Protein AF-A0A176YI34-F1 (afdb_monomer_lite)

Sequence (180 aa):
MVDHNSSFAATLLDTHRNSGVLIWTVSMTRLVWLHNYAYLPPFPEGMPRLQQTIAKANEYGLYALLLVQPITGLGRVLLRGAPFDLFIWEAPALFEPNDAIRHLLEKAHEFGANALFALIGLHAGAALFHRLILRDGVLQRMLPWNSQAVGVGEPIRGRLPVRRNKTNSRSVLAHGRRSF

Organism: NCBI:txid1505087

Radius of gyration: 31.93 Å; chains: 1; bounding box: 88×76×71 Å

pLDDT: mean 82.3, std 18.91, range [39.78, 98.31]

InterPro domains:
  IPR011577 Cytochrome b561, bacterial/Ni-hydrogenase [PF01292] (8-144)
  IPR016174 Di-haem cytochrome, transmembrane [SSF81342] (7-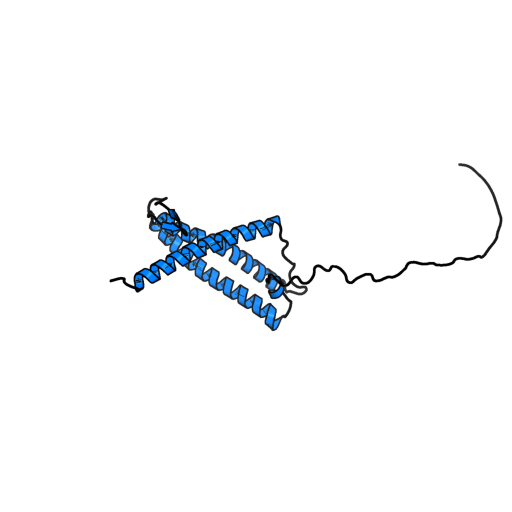146)
  IPR052168 Cytochrome b561 superoxide oxidase [PTHR30529] (4-145)

Foldseek 3Di:
DPPPVVVVVVVVVLVVLQVLVVLQVVLVVVVVCCVPPDDDDDDFPPDDPVNVVLLVVLVVLLSVLSNVLSVLVVVLVQLCQQWDDHPPDIDGNPDHHDVVSNVVSVVVNVVSVVVNVVSVCVVVVVLCCCVPPVVRCPVLVVDPPDPPDPCPDDDPPDPDDDDDDDDDDDDDDDDDDDDD

Structure (mmCIF, N/CA/C/O backbone):
data_AF-A0A176YI34-F1
#
_entry.id   AF-A0A176YI34-F1
#
loop_
_atom_site.group_PDB
_atom_site.id
_atom_site.type_symbol
_atom_site.label_atom_id
_atom_site.label_alt_id
_atom_site.label_comp_id
_atom_site.label_asym_id
_atom_site.label_entity_id
_atom_site.label_seq_id
_atom_site.pdbx_PDB_ins_code
_atom_site.Cartn_x
_atom_site.Cartn_y
_atom_site.Cartn_z
_atom_site.occupancy
_atom_site.B_iso_or_equiv
_atom_site.auth_seq_id
_atom_site.auth_comp_id
_atom_site.auth_asym_id
_atom_site.auth_atom_id
_atom_site.pdbx_PDB_model_num
ATOM 1 N N . MET A 1 1 ? 13.050 -27.078 -25.309 1.00 42.03 1 MET A N 1
ATOM 2 C CA . MET A 1 1 ? 13.234 -27.339 -23.867 1.00 42.03 1 MET A CA 1
ATOM 3 C C . MET A 1 1 ? 12.655 -26.131 -23.160 1.00 42.03 1 MET A C 1
ATOM 5 O O . MET A 1 1 ? 13.212 -25.064 -23.335 1.00 42.03 1 MET A O 1
ATOM 9 N N . VAL A 1 2 ? 11.485 -26.260 -22.529 1.00 54.31 2 VAL A N 1
ATOM 10 C CA . VAL A 1 2 ? 10.879 -25.171 -21.747 1.00 54.31 2 VAL A CA 1
ATOM 11 C C . VAL A 1 2 ? 11.526 -25.220 -20.370 1.00 54.31 2 VAL A C 1
ATOM 13 O O . VAL A 1 2 ? 11.326 -26.157 -19.604 1.00 54.31 2 VAL A O 1
ATOM 16 N N . ASP A 1 3 ? 12.383 -24.259 -20.096 1.00 55.38 3 ASP A N 1
ATOM 17 C CA . ASP A 1 3 ? 13.054 -24.040 -18.828 1.00 55.38 3 ASP A CA 1
ATOM 18 C C . ASP A 1 3 ? 12.019 -23.604 -17.779 1.00 55.38 3 ASP A C 1
ATOM 20 O O . ASP A 1 3 ? 11.648 -22.442 -17.669 1.00 55.38 3 ASP A O 1
ATOM 24 N N . HIS A 1 4 ? 11.533 -24.562 -16.984 1.00 55.78 4 HIS A N 1
ATOM 25 C CA . HIS A 1 4 ? 10.489 -24.350 -15.970 1.00 55.78 4 HIS A CA 1
ATOM 26 C C . HIS A 1 4 ? 10.801 -23.243 -14.939 1.00 55.78 4 HIS A C 1
ATOM 28 O O . HIS A 1 4 ? 9.882 -22.707 -14.319 1.00 55.78 4 HIS A O 1
ATOM 34 N N . ASN A 1 5 ? 12.071 -22.852 -14.787 1.00 63.03 5 ASN A N 1
ATOM 35 C CA . ASN A 1 5 ? 12.468 -21.747 -13.913 1.00 63.03 5 ASN A CA 1
ATOM 36 C C . ASN A 1 5 ? 12.139 -20.363 -14.502 1.00 63.03 5 ASN A C 1
ATOM 38 O O . ASN A 1 5 ? 11.810 -19.453 -13.740 1.00 63.03 5 ASN A O 1
ATOM 42 N N . SER A 1 6 ? 12.194 -20.182 -15.828 1.00 72.00 6 SER A N 1
ATOM 43 C CA . SER A 1 6 ? 11.932 -18.881 -16.462 1.00 72.00 6 SER A CA 1
ATOM 44 C C . SER A 1 6 ? 10.434 -18.611 -16.616 1.00 72.00 6 SER A C 1
ATOM 46 O O . SER A 1 6 ? 9.982 -17.498 -16.342 1.00 72.00 6 SER A O 1
ATOM 48 N N . SER A 1 7 ? 9.636 -19.637 -16.939 1.00 82.56 7 SER A N 1
ATOM 49 C CA . SER A 1 7 ? 8.178 -19.504 -17.065 1.00 82.56 7 SER A CA 1
ATOM 50 C C . SER A 1 7 ? 7.504 -19.188 -15.729 1.00 82.56 7 SER A C 1
ATOM 52 O O . SER A 1 7 ? 6.584 -18.371 -15.666 1.00 82.56 7 SER A O 1
ATOM 54 N N . PHE A 1 8 ? 7.973 -19.806 -14.641 1.00 88.25 8 PHE A N 1
ATOM 55 C CA . PHE A 1 8 ? 7.453 -19.535 -13.303 1.00 88.25 8 PHE A CA 1
ATOM 56 C C . PHE A 1 8 ? 7.799 -18.115 -12.842 1.00 88.25 8 PHE A C 1
ATOM 58 O O . PHE A 1 8 ? 6.916 -17.390 -12.389 1.00 88.25 8 PHE A O 1
ATOM 65 N N . ALA A 1 9 ? 9.051 -17.682 -13.028 1.00 87.12 9 ALA A N 1
ATOM 66 C CA . ALA A 1 9 ? 9.473 -16.322 -12.699 1.00 87.12 9 ALA A CA 1
ATOM 67 C C . ALA A 1 9 ? 8.685 -15.262 -13.489 1.00 87.12 9 ALA A C 1
ATOM 69 O O . ALA A 1 9 ? 8.247 -14.267 -12.909 1.00 87.12 9 ALA A O 1
ATOM 70 N N . ALA A 1 10 ? 8.445 -15.495 -14.783 1.00 86.25 10 ALA A N 1
ATOM 71 C CA . ALA A 1 10 ? 7.616 -14.622 -15.611 1.00 86.25 10 ALA A CA 1
ATOM 72 C C . ALA A 1 10 ? 6.170 -14.546 -15.094 1.00 86.25 10 ALA A C 1
ATOM 74 O O . ALA A 1 10 ? 5.632 -13.453 -14.938 1.00 86.25 10 ALA A O 1
ATOM 75 N N . THR A 1 11 ? 5.575 -15.691 -14.742 1.00 89.81 11 THR A N 1
ATOM 76 C CA . THR A 1 11 ? 4.208 -15.759 -14.196 1.00 89.81 11 THR A CA 1
ATOM 77 C C . THR A 1 11 ? 4.090 -15.030 -12.857 1.00 89.81 11 THR A C 1
ATOM 79 O O . THR A 1 11 ? 3.130 -14.294 -12.632 1.00 89.81 11 THR A O 1
ATOM 82 N N . LEU A 1 12 ? 5.069 -15.199 -11.961 1.00 91.69 12 LEU A N 1
ATOM 83 C CA . LEU A 1 12 ? 5.107 -14.489 -10.682 1.00 91.69 12 LEU A CA 1
ATOM 84 C C . LEU A 1 12 ? 5.223 -12.979 -10.877 1.00 91.69 12 LEU A C 1
ATOM 86 O O . LEU A 1 12 ? 4.539 -12.220 -10.194 1.00 91.69 12 LEU A O 1
ATOM 90 N N . LEU A 1 13 ? 6.077 -12.544 -11.804 1.00 90.00 13 LEU A N 1
ATOM 91 C CA . LEU A 1 13 ? 6.272 -11.131 -12.101 1.00 90.00 13 LEU A CA 1
ATOM 92 C C . LEU A 1 13 ? 5.015 -10.499 -12.703 1.00 90.00 13 LEU A C 1
ATOM 94 O O . LEU A 1 13 ? 4.635 -9.403 -12.295 1.00 90.00 13 LEU A O 1
ATOM 98 N N . ASP A 1 14 ? 4.356 -11.190 -13.630 1.00 89.75 14 ASP A N 1
ATOM 99 C CA . ASP A 1 14 ? 3.086 -10.745 -14.201 1.00 89.75 14 ASP A CA 1
ATOM 100 C C . ASP A 1 14 ? 1.986 -10.672 -13.129 1.00 89.75 14 ASP A C 1
ATOM 102 O O . ASP A 1 14 ? 1.363 -9.629 -12.928 1.00 89.75 14 ASP A O 1
ATOM 106 N N . THR A 1 15 ? 1.841 -11.728 -12.324 1.00 92.62 15 THR A N 1
ATOM 107 C CA . THR A 1 15 ? 0.887 -11.759 -11.204 1.00 92.62 15 THR A CA 1
ATOM 108 C C . THR A 1 15 ? 1.155 -10.634 -10.201 1.00 92.62 15 THR A C 1
ATOM 110 O O . THR A 1 15 ? 0.222 -9.991 -9.717 1.00 92.62 15 THR A O 1
ATOM 113 N N . HIS A 1 16 ? 2.419 -10.353 -9.886 1.00 93.81 16 HIS A N 1
ATOM 114 C CA . HIS A 1 16 ? 2.810 -9.259 -8.999 1.00 93.81 16 HIS A CA 1
ATOM 115 C C . HIS A 1 16 ? 2.424 -7.888 -9.576 1.00 93.81 16 HIS A C 1
ATOM 117 O O . HIS A 1 16 ? 1.853 -7.060 -8.866 1.00 93.81 16 HIS A O 1
ATOM 123 N N . ARG A 1 17 ? 2.669 -7.653 -10.870 1.00 91.69 17 ARG A N 1
ATOM 124 C CA . ARG A 1 17 ? 2.284 -6.401 -11.542 1.00 91.69 17 ARG A CA 1
ATOM 125 C C . ARG A 1 17 ? 0.769 -6.225 -11.556 1.00 91.69 17 ARG A C 1
ATOM 127 O O . ARG A 1 17 ? 0.271 -5.187 -11.121 1.00 91.69 17 ARG A O 1
ATOM 134 N N . ASN A 1 18 ? 0.043 -7.257 -11.979 1.00 92.69 18 ASN A N 1
ATOM 135 C CA . ASN A 1 18 ? -1.414 -7.232 -12.088 1.00 92.69 18 ASN A CA 1
ATOM 136 C C . ASN A 1 18 ? -2.085 -7.093 -10.713 1.00 92.69 18 ASN A C 1
ATOM 138 O O . ASN A 1 18 ? -3.009 -6.292 -10.553 1.00 92.69 18 ASN A O 1
ATOM 142 N N . SER A 1 19 ? -1.587 -7.791 -9.687 1.00 94.25 19 SER A N 1
ATOM 143 C CA . SER A 1 19 ? -2.068 -7.612 -8.310 1.00 94.25 19 SER A CA 1
ATOM 144 C C . SER A 1 19 ? -1.769 -6.213 -7.769 1.00 94.25 19 SER A C 1
ATOM 146 O O . SER A 1 19 ? -2.634 -5.629 -7.120 1.00 94.25 19 SER A O 1
ATOM 148 N N . GLY A 1 20 ? -0.610 -5.629 -8.089 1.00 94.31 20 GLY A N 1
ATOM 149 C CA . GLY A 1 20 ? -0.275 -4.250 -7.731 1.00 94.31 20 GLY A CA 1
ATOM 150 C C . GLY A 1 20 ? -1.262 -3.233 -8.307 1.00 94.31 20 GLY A C 1
ATOM 151 O O . GLY A 1 20 ? -1.764 -2.382 -7.572 1.00 94.31 20 GLY A O 1
ATOM 152 N N . VAL A 1 21 ? -1.604 -3.353 -9.594 1.00 93.44 21 VAL A N 1
ATOM 153 C CA . VAL A 1 21 ? -2.612 -2.490 -10.236 1.00 93.44 21 VAL A CA 1
ATOM 154 C C . VAL A 1 21 ? -3.992 -2.705 -9.615 1.00 93.44 21 VAL A C 1
ATOM 156 O O . VAL A 1 21 ? -4.669 -1.735 -9.287 1.00 93.44 21 VAL A O 1
ATOM 159 N N . LEU A 1 22 ? -4.395 -3.955 -9.373 1.00 95.25 22 LEU A N 1
ATOM 160 C CA . LEU A 1 22 ? -5.685 -4.260 -8.750 1.00 95.25 22 LEU A CA 1
ATOM 161 C C . LEU A 1 22 ? -5.804 -3.653 -7.344 1.00 95.25 22 LEU A C 1
ATOM 163 O O . LEU A 1 22 ? -6.806 -3.010 -7.026 1.00 95.25 22 LEU A O 1
ATOM 167 N N . ILE A 1 23 ? -4.776 -3.825 -6.510 1.00 95.25 23 ILE A N 1
ATOM 168 C CA . ILE A 1 23 ? -4.712 -3.253 -5.160 1.00 95.25 23 ILE A CA 1
ATOM 169 C C . ILE A 1 23 ? -4.768 -1.727 -5.221 1.00 95.25 23 ILE A C 1
ATOM 171 O O . ILE A 1 23 ? -5.461 -1.113 -4.406 1.00 95.25 23 ILE A O 1
ATOM 175 N N . TRP A 1 24 ? -4.090 -1.111 -6.191 1.00 96.06 24 TRP A N 1
ATOM 176 C CA . TRP A 1 24 ? -4.131 0.333 -6.397 1.00 96.06 24 TRP A CA 1
ATOM 177 C C . TRP A 1 24 ? -5.536 0.821 -6.759 1.00 96.06 24 TRP A C 1
ATOM 179 O O . TRP A 1 24 ? -6.046 1.756 -6.140 1.00 96.06 24 TRP A O 1
ATOM 189 N N . THR A 1 25 ? -6.197 0.157 -7.712 1.00 95.94 25 THR A N 1
ATOM 190 C CA . THR A 1 25 ? -7.555 0.495 -8.151 1.00 95.94 25 THR A CA 1
ATOM 191 C C . THR A 1 25 ? -8.556 0.345 -7.010 1.00 95.94 25 THR A C 1
ATOM 193 O O . THR A 1 25 ? -9.268 1.296 -6.701 1.00 95.94 25 THR A O 1
ATOM 196 N N . VAL A 1 26 ? -8.568 -0.799 -6.317 1.00 96.50 26 VAL A N 1
ATOM 197 C CA . VAL A 1 26 ? -9.418 -1.011 -5.129 1.00 96.50 26 VAL A CA 1
ATOM 198 C C . VAL A 1 26 ? -9.076 0.007 -4.037 1.00 96.50 26 VAL A C 1
ATOM 200 O O . VAL A 1 26 ? -9.973 0.567 -3.409 1.00 96.50 26 VAL A O 1
ATOM 203 N N . SER A 1 27 ? -7.782 0.294 -3.881 1.00 95.56 27 SER A N 1
ATOM 204 C CA . SER A 1 27 ? -7.167 1.394 -3.129 1.00 95.56 27 SER A CA 1
ATOM 205 C C . SER A 1 27 ? -7.942 2.705 -3.241 1.00 95.56 27 SER A C 1
ATOM 207 O O . SER A 1 27 ? -8.555 3.225 -2.304 1.00 95.56 27 SER A O 1
ATOM 209 N N . MET A 1 28 ? -7.897 3.210 -4.469 1.00 95.62 28 MET A N 1
ATOM 210 C CA . MET A 1 28 ? -8.501 4.451 -4.927 1.00 95.62 28 MET A CA 1
ATOM 211 C C . MET A 1 28 ? -10.018 4.427 -4.795 1.00 95.62 28 MET A C 1
ATOM 213 O O . MET A 1 28 ? -10.588 5.328 -4.182 1.00 95.62 28 MET A O 1
ATOM 217 N N . THR A 1 29 ? -10.680 3.380 -5.294 1.00 96.19 29 THR A N 1
ATOM 218 C CA . THR A 1 29 ? -12.137 3.238 -5.193 1.00 96.19 29 THR A CA 1
ATOM 219 C C . THR A 1 29 ? -12.591 3.284 -3.739 1.00 96.19 29 THR A C 1
ATOM 221 O O . THR A 1 29 ? -13.555 3.976 -3.420 1.00 96.19 29 THR A O 1
ATOM 224 N N . ARG A 1 30 ? -11.871 2.614 -2.832 1.00 93.62 30 ARG A N 1
ATOM 225 C CA . ARG A 1 30 ? -12.171 2.625 -1.400 1.00 93.62 30 ARG A CA 1
ATOM 226 C C . ARG A 1 30 ? -12.037 4.023 -0.798 1.00 93.62 30 ARG A C 1
ATOM 228 O O . ARG A 1 30 ? -12.874 4.397 0.017 1.00 93.62 30 ARG A O 1
ATOM 235 N N . LEU A 1 31 ? -11.014 4.792 -1.167 1.00 92.94 31 LEU A N 1
ATOM 236 C CA . LEU A 1 31 ? -10.832 6.161 -0.669 1.00 92.94 31 LEU A CA 1
ATOM 237 C C . LEU A 1 31 ? -11.902 7.115 -1.199 1.00 92.94 31 LEU A C 1
ATOM 239 O O . LEU A 1 31 ? -12.456 7.893 -0.427 1.00 92.94 31 LEU A O 1
ATOM 243 N N . VAL A 1 32 ? -12.242 7.012 -2.485 1.00 95.25 32 VAL A N 1
ATOM 244 C CA . VAL A 1 32 ? -13.345 7.774 -3.086 1.00 95.25 32 VAL A CA 1
ATOM 245 C C . VAL A 1 32 ? -14.664 7.410 -2.407 1.00 95.25 32 VAL A C 1
ATOM 247 O O . VAL A 1 32 ? -15.430 8.296 -2.038 1.00 95.25 32 VAL A O 1
ATOM 250 N N . TRP A 1 33 ? -14.921 6.123 -2.172 1.00 94.56 33 TRP A N 1
ATOM 251 C CA . TRP A 1 33 ? -16.105 5.676 -1.445 1.00 94.56 33 TRP A CA 1
ATOM 252 C C . TRP A 1 33 ? -16.142 6.227 -0.017 1.00 94.56 33 TRP A C 1
ATOM 254 O O . TRP A 1 33 ? -17.165 6.747 0.423 1.00 94.56 33 TRP A O 1
ATOM 264 N N . LEU A 1 34 ? -15.015 6.156 0.694 1.00 90.88 34 LEU A N 1
ATOM 265 C CA . LEU A 1 34 ? -14.896 6.655 2.059 1.00 90.88 34 LEU A CA 1
ATOM 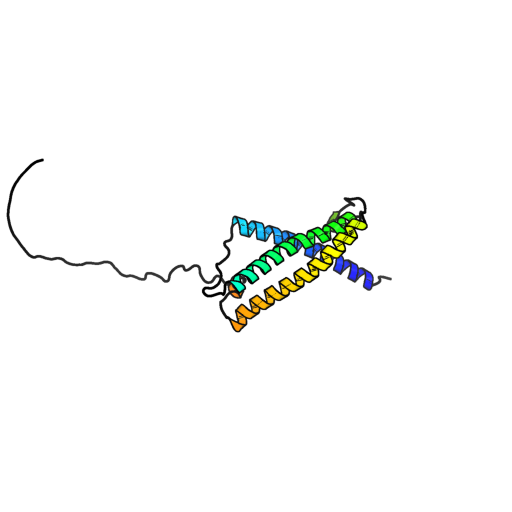266 C C . LEU A 1 34 ? -15.165 8.157 2.142 1.00 90.88 34 LEU A C 1
ATOM 268 O O . LEU A 1 34 ? -15.899 8.589 3.019 1.00 90.88 34 LEU A O 1
ATOM 272 N N . HIS A 1 35 ? -14.612 8.935 1.216 1.00 90.75 35 HIS A N 1
ATOM 273 C CA . HIS A 1 35 ? -14.806 10.380 1.179 1.00 90.75 35 HIS A CA 1
ATOM 274 C C . HIS A 1 35 ? -16.268 10.764 0.904 1.00 90.75 35 HIS A C 1
ATOM 276 O O . HIS A 1 35 ? -16.758 11.750 1.448 1.00 90.75 35 HIS A O 1
ATOM 282 N N . ASN A 1 36 ? -16.962 10.028 0.033 1.00 93.12 36 ASN A N 1
ATOM 283 C CA . ASN A 1 36 ? -18.280 10.438 -0.457 1.00 93.12 36 ASN A CA 1
ATOM 284 C C . ASN A 1 36 ? -19.455 9.817 0.307 1.00 93.12 36 ASN A C 1
ATOM 286 O O . ASN A 1 36 ? -20.516 10.434 0.379 1.00 93.12 36 ASN A O 1
ATOM 290 N N . TYR A 1 37 ? -19.295 8.609 0.853 1.00 90.00 37 TYR A N 1
ATOM 291 C CA . TYR A 1 37 ? -20.437 7.801 1.296 1.00 90.00 37 TYR A CA 1
ATOM 292 C C . TYR A 1 37 ? -20.283 7.162 2.673 1.00 90.00 37 TYR A C 1
ATOM 294 O O . TYR A 1 37 ? -21.293 6.783 3.265 1.00 90.00 37 TYR A O 1
ATOM 302 N N . ALA A 1 38 ? -19.063 7.002 3.195 1.00 82.75 38 ALA A N 1
ATOM 303 C CA . ALA A 1 38 ? -18.854 6.254 4.432 1.00 82.75 38 ALA A CA 1
ATOM 304 C C . ALA A 1 38 ? -18.382 7.132 5.593 1.00 82.75 38 ALA A C 1
ATOM 306 O O . ALA A 1 38 ? -17.574 8.043 5.446 1.00 82.75 38 ALA A O 1
ATOM 307 N N . TYR A 1 39 ? -18.863 6.797 6.788 1.00 78.38 39 TYR A N 1
ATOM 308 C CA . TYR A 1 39 ? -18.418 7.389 8.042 1.00 78.38 39 TYR A CA 1
ATOM 309 C C . TYR A 1 39 ? -17.519 6.399 8.786 1.00 78.38 39 TYR A C 1
ATOM 311 O O . TYR A 1 39 ? -17.874 5.229 8.940 1.00 78.38 39 TYR A O 1
ATOM 319 N N . LEU A 1 40 ? -16.356 6.863 9.251 1.00 78.69 40 LEU A N 1
ATOM 320 C CA . LEU A 1 40 ? -15.463 6.053 10.078 1.00 78.69 40 LEU A CA 1
ATOM 321 C C . LEU A 1 40 ? -16.029 5.962 11.502 1.00 78.69 40 LEU A C 1
ATOM 323 O O . LEU A 1 40 ? -16.203 7.003 12.139 1.00 78.69 40 LEU A O 1
ATOM 327 N N . PRO A 1 41 ? -16.291 4.752 12.033 1.00 79.75 41 PRO A N 1
ATOM 328 C CA . PRO A 1 41 ? -16.752 4.601 13.405 1.00 79.75 41 PRO A CA 1
ATOM 329 C C . PRO A 1 41 ? -15.755 5.225 14.393 1.00 79.75 41 PRO A C 1
ATOM 331 O O . PRO A 1 41 ? -14.543 5.077 14.207 1.00 79.75 41 PRO A O 1
ATOM 334 N N . PRO A 1 42 ? -16.227 5.871 15.472 1.00 84.88 42 PRO A N 1
ATOM 335 C CA . PRO A 1 42 ? -15.339 6.391 16.502 1.00 84.88 42 PRO A CA 1
ATOM 336 C C . PRO A 1 42 ? -14.585 5.251 17.197 1.00 84.88 42 PRO A C 1
ATOM 338 O O . PRO A 1 42 ? -15.075 4.118 17.280 1.00 84.88 42 PRO A O 1
ATOM 341 N N . PHE A 1 43 ? -13.399 5.551 17.732 1.00 86.94 43 PHE A N 1
ATOM 342 C CA . PHE A 1 43 ? -12.648 4.591 18.544 1.00 86.94 43 PHE A CA 1
ATOM 343 C C . PHE A 1 43 ? -13.468 4.107 19.754 1.00 86.94 43 PHE A C 1
ATOM 345 O O . PHE A 1 43 ? -14.328 4.852 20.231 1.00 86.94 43 PHE A O 1
ATOM 352 N N . PRO A 1 44 ? -13.224 2.880 20.257 1.00 85.19 44 PRO A N 1
ATOM 353 C CA . PRO A 1 44 ? -13.875 2.386 21.467 1.00 85.19 44 PRO A CA 1
ATOM 354 C C . PRO A 1 44 ? -13.726 3.353 22.646 1.00 85.19 44 PRO A C 1
ATOM 356 O O . PRO A 1 44 ? -12.668 3.964 22.841 1.00 85.19 44 PRO A O 1
ATOM 359 N N . GLU A 1 45 ? -14.784 3.470 23.447 1.00 81.44 45 GLU A N 1
ATOM 360 C CA . GLU A 1 45 ? -14.761 4.273 24.666 1.00 81.44 45 GLU A CA 1
ATOM 361 C C . GLU A 1 45 ? -13.672 3.747 25.614 1.00 81.44 45 GLU A C 1
ATOM 363 O O . GLU A 1 45 ? -13.561 2.547 25.854 1.00 81.44 45 GLU A O 1
ATOM 368 N N . GLY A 1 46 ? -12.820 4.645 26.115 1.00 84.38 46 GLY A N 1
ATOM 369 C CA . GLY A 1 46 ? -11.706 4.288 27.000 1.00 84.38 46 GLY A CA 1
ATOM 370 C C . GLY A 1 46 ? -10.397 3.898 26.301 1.00 84.38 46 GLY A C 1
ATOM 371 O O . GLY A 1 46 ? -9.405 3.672 26.992 1.00 84.38 46 GLY A O 1
ATOM 372 N N . MET A 1 47 ? -10.333 3.877 24.961 1.00 88.81 47 MET A N 1
ATOM 373 C CA . MET A 1 47 ? -9.070 3.628 24.255 1.00 88.81 47 MET A CA 1
ATOM 374 C C . MET A 1 47 ? -8.044 4.743 24.561 1.00 88.81 47 MET A C 1
ATOM 376 O O . MET A 1 47 ? -8.329 5.917 24.296 1.00 88.81 47 MET A O 1
ATOM 380 N N . PRO A 1 48 ? -6.834 4.424 25.064 1.00 92.50 48 PRO A N 1
ATOM 381 C CA . PRO A 1 48 ? -5.803 5.420 25.348 1.00 92.50 48 PRO A CA 1
ATOM 382 C C . PRO A 1 48 ? -5.442 6.260 24.120 1.00 92.50 48 PRO A C 1
ATOM 384 O O . PRO A 1 48 ? -5.302 5.735 23.015 1.00 92.50 48 PRO A O 1
ATOM 387 N N . ARG A 1 49 ? -5.193 7.564 24.315 1.00 92.88 49 ARG A N 1
ATOM 388 C CA . ARG A 1 49 ? -4.835 8.488 23.218 1.00 92.88 49 ARG A CA 1
ATOM 389 C C . ARG A 1 49 ? -3.636 8.006 22.398 1.00 92.88 49 ARG A C 1
ATOM 391 O O . ARG A 1 49 ? -3.640 8.153 21.184 1.00 92.88 49 ARG A O 1
ATOM 398 N N . LEU A 1 50 ? -2.643 7.393 23.046 1.00 93.38 50 LEU A N 1
ATOM 399 C CA . LEU A 1 50 ? -1.478 6.837 22.357 1.00 93.38 50 LEU A CA 1
ATOM 400 C C . LEU A 1 50 ? -1.865 5.715 21.381 1.00 93.38 50 LEU A C 1
ATOM 402 O O . LEU A 1 50 ? -1.401 5.720 20.245 1.00 93.38 50 LEU A O 1
ATOM 406 N N . GLN A 1 51 ? -2.754 4.799 21.785 1.00 92.75 51 GLN A N 1
ATOM 407 C CA . GLN A 1 51 ? -3.237 3.730 20.905 1.00 92.75 51 GLN A CA 1
ATOM 408 C C . GLN A 1 51 ? -4.018 4.299 19.717 1.00 92.75 51 GLN A C 1
ATOM 410 O O . GLN A 1 51 ? -3.804 3.868 18.588 1.00 92.75 51 GLN A O 1
ATOM 415 N N . GLN A 1 52 ? -4.849 5.321 19.946 1.00 92.94 52 GLN A N 1
ATOM 416 C CA . GLN A 1 52 ? -5.576 6.003 18.871 1.00 92.94 52 GLN A CA 1
ATOM 417 C C . GLN A 1 52 ? -4.627 6.663 17.860 1.00 92.94 52 GLN A C 1
ATOM 419 O O . GLN A 1 52 ? -4.845 6.570 16.652 1.00 92.94 52 GLN A O 1
ATOM 424 N N . THR A 1 53 ? -3.570 7.329 18.336 1.00 94.56 53 THR A N 1
ATOM 425 C CA . THR A 1 53 ? -2.574 7.967 17.464 1.00 94.56 53 THR A CA 1
ATOM 426 C C . THR A 1 53 ? -1.802 6.932 16.652 1.00 94.56 53 THR A C 1
ATOM 428 O O . THR A 1 53 ? -1.645 7.118 15.448 1.00 94.56 53 THR A O 1
ATOM 431 N N . ILE A 1 54 ? -1.367 5.831 17.273 1.00 94.88 54 ILE A N 1
ATOM 432 C CA . ILE A 1 54 ? -0.664 4.743 16.576 1.00 94.88 54 ILE A CA 1
ATOM 433 C C . ILE A 1 54 ? -1.578 4.096 15.531 1.00 94.88 54 ILE A C 1
ATOM 435 O O . ILE A 1 54 ? -1.148 3.898 14.399 1.00 94.88 54 ILE A O 1
ATOM 439 N N . ALA A 1 55 ? -2.843 3.827 15.873 1.00 93.94 55 ALA A N 1
ATOM 440 C CA . ALA A 1 55 ? -3.818 3.268 14.940 1.00 93.94 55 ALA A CA 1
ATOM 441 C C . ALA A 1 55 ? -4.003 4.175 13.713 1.00 93.94 55 ALA A C 1
ATOM 443 O O . ALA A 1 55 ? -3.847 3.714 12.584 1.00 93.94 55 ALA A O 1
ATOM 444 N N . LYS A 1 56 ? -4.221 5.481 13.928 1.00 94.00 56 LYS A N 1
ATOM 445 C CA . LYS A 1 56 ? -4.320 6.473 12.844 1.00 94.00 56 LYS A CA 1
ATOM 446 C C . LYS A 1 56 ? -3.056 6.527 11.995 1.00 94.00 56 LYS A C 1
ATOM 448 O O . LYS A 1 56 ? -3.143 6.501 10.773 1.00 94.00 56 LYS A O 1
ATOM 453 N N . ALA A 1 57 ? -1.888 6.618 12.628 1.00 96.75 57 ALA A N 1
ATOM 454 C CA . ALA A 1 57 ? -0.614 6.695 11.920 1.00 96.75 57 ALA A CA 1
ATOM 455 C C . ALA A 1 57 ? -0.381 5.451 11.053 1.00 96.75 57 ALA A C 1
ATOM 457 O O . ALA A 1 57 ? 0.017 5.576 9.897 1.00 96.75 57 ALA A O 1
ATOM 458 N N . ASN A 1 58 ? -0.691 4.266 11.581 1.00 97.44 58 ASN A N 1
ATOM 459 C CA . ASN A 1 58 ? -0.585 3.015 10.846 1.00 97.44 58 ASN A CA 1
ATOM 460 C C . ASN A 1 58 ? -1.566 2.959 9.665 1.00 97.44 58 ASN A C 1
ATOM 462 O O . ASN A 1 58 ? -1.166 2.601 8.564 1.00 97.44 58 ASN A O 1
ATOM 466 N N . GLU A 1 59 ? -2.829 3.347 9.859 1.00 94.44 59 GLU A N 1
ATOM 467 C CA . GLU A 1 59 ? -3.823 3.398 8.778 1.00 94.44 59 GLU A CA 1
ATOM 468 C C . GLU A 1 59 ? -3.419 4.370 7.664 1.00 94.44 59 GLU A C 1
ATOM 470 O O . GLU A 1 59 ? -3.432 3.995 6.491 1.00 94.44 59 GLU A O 1
ATOM 475 N N . TYR A 1 60 ? -2.999 5.593 8.004 1.00 96.06 60 TYR A N 1
ATOM 476 C CA . TYR A 1 60 ? -2.520 6.556 7.009 1.00 96.06 60 TYR A CA 1
ATOM 477 C C . TYR A 1 60 ? -1.255 6.073 6.300 1.00 96.06 60 TYR A C 1
ATOM 479 O O . TYR A 1 60 ? -1.148 6.227 5.085 1.00 96.06 60 TYR A O 1
ATOM 487 N N . GLY A 1 61 ? -0.322 5.458 7.032 1.00 97.75 61 GLY A N 1
ATOM 488 C CA . GLY A 1 61 ? 0.882 4.862 6.457 1.00 97.75 61 GLY A CA 1
ATOM 489 C C . GLY A 1 61 ? 0.556 3.742 5.469 1.00 97.75 61 GLY A C 1
ATOM 490 O O . GLY A 1 61 ? 1.111 3.715 4.371 1.00 97.75 61 GLY A O 1
ATOM 491 N N . LEU A 1 62 ? -0.394 2.866 5.815 1.00 97.44 62 LEU A N 1
ATOM 492 C CA . LEU A 1 62 ? -0.883 1.820 4.920 1.00 97.44 62 LEU A CA 1
ATOM 493 C C . LEU A 1 62 ? -1.501 2.412 3.654 1.00 97.44 62 LEU A C 1
ATOM 495 O O . LEU A 1 62 ? -1.120 1.992 2.568 1.00 97.44 62 LEU A O 1
ATOM 499 N N . TYR A 1 63 ? -2.388 3.408 3.754 1.00 96.31 63 TYR A N 1
ATOM 500 C CA . TYR A 1 63 ? -2.942 4.053 2.557 1.00 96.31 63 TYR A CA 1
ATOM 501 C C . TYR A 1 63 ? -1.865 4.707 1.705 1.00 96.31 63 TYR A C 1
ATOM 503 O O . TYR A 1 63 ? -1.844 4.502 0.496 1.00 96.31 63 TYR A O 1
ATOM 511 N N . ALA A 1 64 ? -0.955 5.465 2.316 1.00 97.38 64 ALA A N 1
ATOM 512 C CA . ALA A 1 64 ? 0.121 6.117 1.586 1.00 97.38 64 ALA A CA 1
ATOM 513 C C . ALA A 1 64 ? 0.952 5.089 0.804 1.00 97.38 64 ALA A C 1
ATOM 515 O O . ALA A 1 64 ? 1.166 5.254 -0.396 1.00 97.38 64 ALA A O 1
ATOM 516 N N . LEU A 1 65 ? 1.358 3.990 1.444 1.00 97.81 65 LEU A N 1
ATOM 517 C CA . LEU A 1 65 ? 2.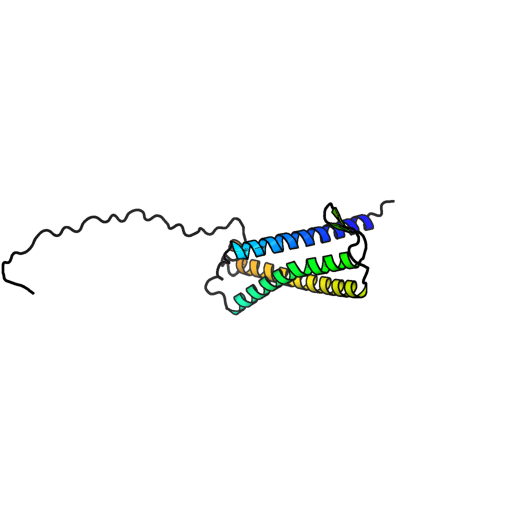161 2.959 0.791 1.00 97.81 65 LEU A CA 1
ATOM 518 C C . LEU A 1 65 ? 1.370 2.136 -0.230 1.00 97.81 65 LEU A C 1
ATOM 520 O O . LEU A 1 65 ? 1.910 1.863 -1.297 1.00 97.81 65 LEU A O 1
ATOM 524 N N . LEU A 1 66 ? 0.101 1.803 0.023 1.00 97.00 66 LEU A N 1
ATOM 525 C CA . LEU A 1 66 ? -0.757 1.107 -0.949 1.00 97.00 66 LEU A CA 1
ATOM 526 C C . LEU A 1 66 ? -0.947 1.907 -2.244 1.00 97.00 66 LEU A C 1
ATOM 528 O O . LEU A 1 66 ? -1.179 1.318 -3.296 1.00 97.00 66 LEU A O 1
ATOM 532 N N . LEU A 1 67 ? -0.827 3.236 -2.186 1.00 96.81 67 LEU A N 1
ATOM 533 C CA . LEU A 1 67 ? -0.918 4.098 -3.362 1.00 96.81 67 LEU A CA 1
ATOM 534 C C . LEU A 1 67 ? 0.435 4.375 -4.009 1.00 96.81 67 LEU A C 1
ATOM 536 O O . LEU A 1 67 ? 0.541 4.353 -5.233 1.00 96.81 67 LEU A O 1
ATOM 540 N N . VAL A 1 68 ? 1.470 4.625 -3.208 1.00 97.06 68 VAL A N 1
ATOM 541 C CA . VAL A 1 68 ? 2.810 4.956 -3.710 1.00 97.06 68 VAL A CA 1
ATOM 542 C C . VAL A 1 68 ? 3.513 3.730 -4.293 1.00 97.06 68 VAL A C 1
ATOM 544 O O . VAL A 1 68 ? 4.185 3.855 -5.313 1.00 97.06 68 VAL A O 1
ATOM 547 N N . GLN A 1 69 ? 3.357 2.543 -3.699 1.00 97.50 69 GLN A N 1
ATOM 548 C CA . GLN A 1 69 ? 4.052 1.330 -4.150 1.00 97.50 69 GLN A CA 1
ATOM 549 C C . GLN A 1 69 ? 3.709 0.929 -5.595 1.00 97.50 69 GLN A C 1
ATOM 551 O O . GLN A 1 69 ? 4.633 0.719 -6.384 1.00 97.50 69 GLN A O 1
ATOM 556 N N . PRO A 1 70 ? 2.433 0.882 -6.015 1.00 96.06 70 PRO A N 1
ATOM 557 C CA . PRO A 1 70 ? 2.101 0.586 -7.407 1.00 96.06 70 PRO A CA 1
ATOM 558 C C . PRO A 1 70 ? 2.630 1.645 -8.381 1.00 96.06 70 PRO A C 1
ATOM 560 O O . PRO A 1 70 ? 3.055 1.299 -9.479 1.00 96.06 70 PRO A O 1
ATOM 563 N N . ILE A 1 71 ? 2.684 2.918 -7.970 1.00 96.06 71 ILE A N 1
ATOM 564 C CA . ILE A 1 71 ? 3.232 4.009 -8.791 1.00 96.06 71 ILE A CA 1
ATOM 565 C C . ILE A 1 71 ? 4.741 3.837 -8.995 1.00 96.06 71 ILE A C 1
ATOM 567 O O . ILE A 1 71 ? 5.224 3.967 -10.119 1.00 96.06 71 ILE A O 1
ATOM 571 N N . THR A 1 72 ? 5.500 3.508 -7.943 1.00 97.19 72 THR A N 1
ATOM 572 C CA . THR A 1 72 ? 6.945 3.261 -8.082 1.00 97.19 72 THR A CA 1
ATOM 573 C C . THR A 1 72 ? 7.221 2.021 -8.932 1.00 97.19 72 THR A C 1
ATOM 575 O O . THR A 1 72 ? 8.117 2.052 -9.775 1.00 97.19 72 THR A O 1
ATOM 578 N N . GLY A 1 73 ? 6.419 0.961 -8.781 1.00 95.25 73 GLY A N 1
ATOM 579 C CA . GLY A 1 73 ? 6.500 -0.248 -9.604 1.00 95.25 73 GLY A CA 1
ATOM 580 C C . GLY A 1 73 ? 6.204 0.030 -11.080 1.00 95.25 73 GLY A C 1
ATOM 581 O O . GLY A 1 73 ? 6.997 -0.336 -11.948 1.00 95.25 73 GLY A O 1
ATOM 582 N N . LEU A 1 74 ? 5.116 0.751 -11.368 1.00 94.25 74 LEU A N 1
ATOM 583 C CA . LEU A 1 74 ? 4.756 1.168 -12.723 1.00 94.25 74 LEU A CA 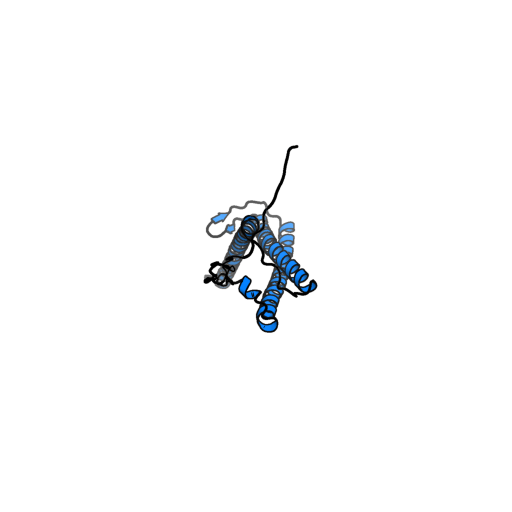1
ATOM 584 C C . LEU A 1 74 ? 5.844 2.054 -13.339 1.00 94.25 74 LEU A C 1
ATOM 586 O O . LEU A 1 74 ? 6.244 1.826 -14.477 1.00 94.25 74 LEU A O 1
ATOM 590 N N . GLY A 1 75 ? 6.397 3.004 -12.581 1.00 95.00 75 GLY A N 1
ATOM 591 C CA . GLY A 1 75 ? 7.492 3.856 -13.046 1.00 95.00 75 GLY A CA 1
ATOM 592 C C . GLY A 1 75 ? 8.733 3.065 -13.481 1.00 95.00 75 GLY A C 1
ATOM 593 O O . GLY A 1 75 ? 9.348 3.405 -14.491 1.00 95.00 75 GLY A O 1
ATOM 594 N N . ARG A 1 76 ? 9.073 1.962 -12.794 1.00 94.81 76 ARG A N 1
ATOM 595 C CA . ARG A 1 76 ? 10.168 1.066 -13.221 1.00 94.81 76 ARG A CA 1
ATOM 596 C C . ARG A 1 76 ? 9.884 0.393 -14.560 1.00 94.81 76 ARG A C 1
ATOM 598 O O . ARG A 1 76 ? 10.807 0.222 -15.353 1.00 94.81 76 ARG A O 1
ATOM 605 N N . VAL A 1 77 ? 8.637 -0.026 -14.775 1.00 92.62 77 VAL A N 1
ATOM 606 C CA . VAL A 1 77 ? 8.201 -0.681 -16.015 1.00 92.62 77 VAL A CA 1
ATOM 607 C C . VAL A 1 77 ? 8.227 0.315 -17.171 1.00 92.62 77 VAL A C 1
ATOM 609 O O . VAL A 1 77 ? 8.800 0.015 -18.213 1.00 92.62 77 VAL A O 1
ATOM 612 N N . LEU A 1 78 ? 7.709 1.525 -16.957 1.00 93.38 78 LEU A N 1
ATOM 613 C CA . LEU A 1 78 ? 7.693 2.594 -17.955 1.00 93.38 78 LEU A CA 1
ATOM 614 C C . LEU A 1 78 ? 9.109 2.996 -18.396 1.00 93.38 78 LEU A C 1
ATOM 616 O O . LEU A 1 78 ? 9.397 3.037 -19.588 1.00 93.38 78 LEU A O 1
ATOM 620 N N . LEU A 1 79 ? 10.023 3.209 -17.444 1.00 94.75 79 LEU A N 1
ATOM 621 C CA . LEU A 1 79 ? 11.410 3.632 -17.705 1.00 94.75 79 LEU A CA 1
ATOM 622 C C . LEU A 1 79 ? 12.350 2.484 -18.104 1.00 94.75 79 LEU A C 1
ATOM 624 O O . LEU A 1 79 ? 13.566 2.668 -18.210 1.00 94.75 79 LEU A O 1
ATOM 628 N N . ARG A 1 80 ? 11.807 1.282 -18.323 1.00 91.81 80 ARG A N 1
ATOM 629 C CA . ARG A 1 80 ? 12.499 0.219 -19.061 1.00 91.81 80 ARG A CA 1
ATOM 630 C C . ARG A 1 80 ? 12.536 0.520 -20.563 1.00 91.81 80 ARG A C 1
ATOM 632 O O . ARG A 1 80 ? 13.421 0.005 -21.234 1.00 91.81 80 ARG A O 1
ATOM 639 N N . GLY A 1 81 ? 11.595 1.323 -21.070 1.00 90.31 81 GLY A N 1
ATOM 640 C CA . GLY A 1 81 ? 11.489 1.683 -22.487 1.00 90.31 81 GLY A CA 1
ATOM 641 C C . GLY A 1 81 ? 11.259 0.491 -23.413 1.00 90.31 81 GLY A C 1
ATOM 642 O O . GLY A 1 81 ? 11.780 0.440 -24.520 1.00 90.31 81 GLY 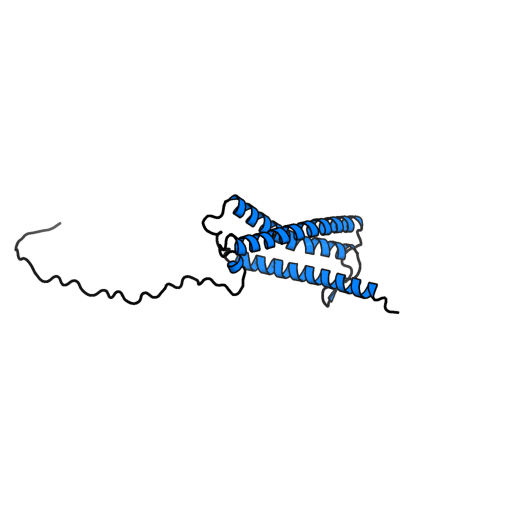A O 1
ATOM 643 N N . ALA A 1 82 ? 10.490 -0.491 -22.948 1.00 89.50 82 ALA A N 1
ATOM 644 C CA . ALA A 1 82 ? 10.131 -1.677 -23.713 1.00 89.50 82 ALA A CA 1
ATOM 645 C C . ALA A 1 82 ? 8.631 -1.965 -23.555 1.00 89.50 82 ALA A C 1
ATOM 647 O O . ALA A 1 82 ? 8.065 -1.576 -22.528 1.00 89.50 82 ALA A O 1
ATOM 648 N N . PRO A 1 83 ? 8.006 -2.669 -24.518 1.00 90.00 83 PRO A N 1
ATOM 649 C CA . PRO A 1 83 ? 6.640 -3.147 -24.365 1.00 90.00 83 PRO A CA 1
ATOM 650 C C . PRO A 1 83 ? 6.465 -3.973 -23.088 1.00 90.00 83 PRO A C 1
ATOM 652 O O . PRO A 1 83 ? 7.404 -4.633 -22.611 1.00 90.00 83 PRO A O 1
ATOM 655 N N . PHE A 1 84 ? 5.273 -3.890 -22.509 1.00 87.75 84 PHE A N 1
ATOM 656 C CA . PHE A 1 84 ? 4.932 -4.580 -21.274 1.00 87.75 84 PHE A CA 1
ATOM 657 C C . PHE A 1 84 ? 3.451 -4.927 -21.216 1.00 87.75 84 PHE A C 1
ATOM 659 O O . PHE A 1 84 ? 2.602 -4.165 -21.673 1.00 87.75 84 PHE A O 1
ATOM 666 N N . ASP A 1 85 ? 3.153 -6.047 -20.569 1.00 88.31 85 ASP A N 1
ATOM 667 C CA . ASP A 1 85 ? 1.782 -6.500 -20.384 1.00 88.31 85 ASP A CA 1
ATOM 668 C C . ASP A 1 85 ? 1.157 -5.881 -19.129 1.00 88.31 85 ASP A C 1
ATOM 670 O O . ASP A 1 85 ? 1.791 -5.760 -18.072 1.00 88.31 85 ASP A O 1
ATOM 674 N N . LEU A 1 86 ? -0.106 -5.484 -19.262 1.00 85.06 86 LEU A N 1
ATOM 675 C CA . LEU A 1 86 ? -1.013 -5.109 -18.186 1.00 85.06 86 LEU A CA 1
ATOM 676 C C . LEU A 1 86 ? -2.299 -5.915 -18.345 1.00 85.06 86 LEU A C 1
ATOM 678 O O . LEU A 1 86 ? -3.109 -5.651 -19.236 1.00 85.06 86 LEU A O 1
ATOM 682 N N . PHE A 1 87 ? -2.521 -6.873 -17.450 1.00 86.62 87 PHE A N 1
ATOM 683 C CA . PHE A 1 87 ? -3.603 -7.848 -17.551 1.00 86.62 87 PHE A CA 1
ATOM 684 C C . PHE A 1 87 ? -3.610 -8.564 -18.913 1.00 86.62 87 PHE A C 1
ATOM 686 O O . PHE A 1 87 ? -2.793 -9.442 -19.149 1.00 86.62 87 PHE A O 1
ATOM 693 N N . ILE A 1 88 ? -4.544 -8.202 -19.798 1.00 85.44 88 ILE A N 1
ATOM 694 C CA . ILE A 1 88 ? -4.705 -8.775 -21.145 1.00 85.44 88 ILE A CA 1
ATOM 695 C C . ILE A 1 88 ? -4.233 -7.827 -22.256 1.00 85.44 88 ILE A C 1
ATOM 697 O O . ILE A 1 88 ? -4.359 -8.152 -23.433 1.00 85.44 88 ILE A O 1
ATOM 701 N N . TRP A 1 89 ? -3.768 -6.630 -21.896 1.00 86.69 89 TRP A N 1
ATOM 702 C CA . TRP A 1 89 ? -3.373 -5.581 -22.826 1.00 86.69 89 TRP A CA 1
ATOM 703 C C . TRP A 1 89 ? -1.845 -5.480 -22.885 1.00 86.69 89 TRP A C 1
ATOM 705 O O . TRP A 1 89 ? -1.207 -5.279 -21.853 1.00 86.69 89 TRP A O 1
ATOM 715 N N . GLU A 1 90 ? -1.267 -5.502 -24.088 1.00 90.38 90 GLU A N 1
ATOM 716 C CA . GLU A 1 90 ? 0.148 -5.177 -24.313 1.00 90.38 90 GLU A CA 1
ATOM 717 C C . GLU A 1 90 ? 0.315 -3.670 -24.567 1.00 90.38 90 GLU A C 1
ATOM 719 O O . GLU A 1 90 ? -0.207 -3.103 -25.533 1.00 90.38 90 GLU A O 1
ATOM 724 N N . ALA A 1 91 ? 0.996 -2.981 -23.656 1.00 88.62 91 ALA A N 1
ATOM 725 C CA . ALA A 1 91 ? 1.283 -1.562 -23.781 1.00 88.62 91 ALA A CA 1
ATOM 726 C C . ALA A 1 91 ? 2.594 -1.359 -24.562 1.00 88.62 91 ALA A C 1
ATOM 728 O O . ALA A 1 91 ? 3.590 -2.027 -24.266 1.00 88.62 91 ALA A O 1
ATOM 729 N N . PRO A 1 92 ? 2.639 -0.422 -25.530 1.00 91.75 92 PRO A N 1
ATOM 730 C CA . PRO A 1 92 ? 3.878 -0.095 -26.227 1.00 91.75 92 PRO A CA 1
ATOM 731 C C . PRO A 1 92 ? 4.873 0.591 -25.280 1.00 91.75 92 PRO A C 1
ATOM 733 O O . PRO A 1 92 ? 4.521 1.036 -24.187 1.00 91.75 92 PRO A O 1
ATOM 736 N N . ALA A 1 93 ? 6.126 0.731 -25.715 1.00 92.19 93 ALA A N 1
ATOM 737 C CA . ALA A 1 93 ? 7.087 1.570 -25.006 1.00 92.19 93 ALA A CA 1
ATOM 738 C C . ALA A 1 93 ? 6.588 3.029 -24.988 1.00 92.19 93 ALA A C 1
ATOM 740 O O . ALA A 1 93 ? 6.426 3.648 -26.037 1.00 92.19 93 ALA A O 1
ATOM 741 N N . LEU A 1 94 ? 6.313 3.559 -23.792 1.00 89.94 94 LEU A N 1
ATOM 742 C CA . LEU A 1 94 ? 5.761 4.910 -23.610 1.00 89.94 94 LEU A CA 1
ATOM 743 C C . LEU A 1 94 ? 6.831 5.971 -23.323 1.00 89.94 94 LEU A C 1
ATOM 745 O O . LEU A 1 94 ? 6.582 7.159 -23.510 1.00 89.94 94 LEU A O 1
ATOM 749 N N . PHE A 1 95 ? 8.002 5.553 -22.841 1.00 92.62 95 PHE A N 1
ATOM 750 C CA . PHE A 1 95 ? 9.094 6.432 -22.435 1.00 92.62 95 PHE A CA 1
ATOM 751 C C . PHE A 1 95 ? 10.434 5.866 -22.890 1.00 92.62 95 PHE A C 1
ATOM 753 O O . PHE A 1 95 ? 10.588 4.652 -23.014 1.00 92.62 95 PHE A O 1
ATOM 760 N N . GLU A 1 96 ? 11.413 6.748 -23.073 1.00 92.69 96 GLU A N 1
ATOM 761 C CA . GLU A 1 96 ? 12.799 6.341 -23.287 1.00 92.69 96 GLU A CA 1
ATOM 762 C C . GLU A 1 96 ? 13.386 5.688 -22.021 1.00 92.69 96 GLU A C 1
ATOM 764 O O . GLU A 1 96 ? 13.045 6.093 -20.898 1.00 92.69 96 GLU A O 1
ATOM 769 N N . PRO A 1 97 ? 14.282 4.694 -22.163 1.00 95.00 97 PRO A N 1
ATOM 770 C CA . PRO A 1 97 ? 14.946 4.076 -21.026 1.00 95.00 97 PRO A CA 1
ATOM 771 C C . PRO A 1 97 ? 15.730 5.094 -20.187 1.00 95.00 97 PRO A C 1
ATOM 773 O O . PRO A 1 97 ? 16.504 5.897 -20.708 1.00 95.00 97 PRO A O 1
ATOM 776 N N . ASN A 1 98 ? 15.584 5.024 -18.862 1.00 96.00 98 ASN A N 1
ATOM 777 C CA . ASN A 1 98 ? 16.406 5.797 -17.929 1.00 96.00 98 ASN A CA 1
ATOM 778 C C . ASN A 1 98 ? 16.802 4.937 -16.727 1.00 96.00 98 ASN A C 1
ATOM 780 O O . ASN A 1 98 ? 16.067 4.823 -15.741 1.00 96.00 98 ASN A O 1
ATOM 784 N N . ASP A 1 99 ? 17.988 4.339 -16.808 1.00 94.06 99 ASP A N 1
ATOM 785 C CA . ASP A 1 99 ? 18.480 3.397 -15.803 1.00 94.06 99 ASP A CA 1
ATOM 786 C C . ASP A 1 99 ? 18.694 4.054 -14.432 1.00 94.06 99 ASP A C 1
ATOM 788 O O . ASP A 1 99 ? 18.398 3.444 -13.404 1.00 94.06 99 ASP A O 1
ATOM 792 N N . ALA A 1 100 ? 19.141 5.314 -14.399 1.00 95.88 100 ALA A N 1
ATOM 793 C CA . ALA A 1 100 ? 19.394 6.033 -13.153 1.00 95.88 100 ALA A CA 1
ATOM 794 C C . ALA A 1 100 ? 18.108 6.206 -12.328 1.00 95.88 100 ALA A C 1
ATOM 796 O O . ALA A 1 100 ? 18.071 5.868 -11.142 1.00 95.88 100 ALA A O 1
ATOM 797 N N . ILE A 1 101 ? 17.029 6.674 -12.963 1.00 96.50 101 ILE A N 1
ATOM 798 C CA . ILE A 1 101 ? 15.728 6.822 -12.297 1.00 96.50 101 ILE A CA 1
ATOM 799 C C . ILE A 1 101 ? 15.126 5.446 -11.997 1.00 96.50 101 ILE A C 1
ATOM 801 O O . ILE A 1 101 ? 14.567 5.246 -10.918 1.00 96.50 101 ILE A O 1
ATOM 805 N N . ARG A 1 102 ? 15.279 4.466 -12.897 1.00 95.81 102 ARG A N 1
ATOM 806 C CA . ARG A 1 102 ? 14.771 3.105 -12.675 1.00 95.81 102 ARG A CA 1
ATOM 807 C C . ARG A 1 102 ? 15.372 2.466 -11.421 1.00 95.81 102 ARG A C 1
ATOM 809 O O . ARG A 1 102 ? 14.622 1.893 -10.634 1.00 95.81 102 ARG A O 1
ATOM 816 N N . HIS A 1 103 ? 16.678 2.610 -11.194 1.00 96.38 103 HIS A N 1
ATOM 817 C CA . HIS A 1 103 ? 17.337 2.114 -9.982 1.00 96.38 103 HIS A CA 1
ATOM 818 C C . HIS A 1 103 ? 16.900 2.852 -8.713 1.00 96.38 103 HIS A C 1
ATOM 820 O O . HIS A 1 103 ? 16.787 2.242 -7.649 1.00 96.38 103 HIS A O 1
ATOM 826 N N . LEU A 1 104 ? 16.625 4.156 -8.799 1.00 97.62 104 LEU A N 1
ATOM 827 C CA . LEU A 1 104 ? 16.057 4.897 -7.674 1.00 97.62 104 LEU A CA 1
ATOM 828 C C . LEU A 1 104 ? 14.658 4.372 -7.317 1.00 97.62 104 LEU A C 1
ATOM 830 O O . LEU A 1 104 ? 14.376 4.120 -6.146 1.00 97.62 104 LEU A O 1
ATOM 834 N N . LEU A 1 105 ? 13.800 4.172 -8.322 1.00 97.75 105 LEU A N 1
ATOM 835 C CA . LEU A 1 105 ? 12.453 3.632 -8.134 1.00 97.75 105 LEU A CA 1
ATOM 836 C C . LEU A 1 105 ? 12.473 2.192 -7.620 1.00 97.75 105 LEU A C 1
ATOM 838 O O . LEU A 1 105 ? 11.635 1.840 -6.801 1.00 97.75 105 LEU A O 1
ATOM 842 N N . GLU A 1 106 ? 13.431 1.376 -8.056 1.00 96.56 106 GLU A N 1
ATOM 843 C CA . GLU A 1 106 ? 13.682 0.037 -7.516 1.00 96.56 106 GLU A CA 1
ATOM 844 C C . GLU A 1 106 ? 13.960 0.072 -6.018 1.00 96.56 106 GLU A C 1
ATOM 846 O O . GLU A 1 106 ? 13.214 -0.538 -5.255 1.00 96.56 106 GLU A O 1
ATOM 851 N N . LYS A 1 107 ? 14.939 0.870 -5.582 1.00 97.75 107 LYS A N 1
ATOM 852 C CA . LYS A 1 107 ? 15.259 1.017 -4.156 1.00 97.75 107 LYS A CA 1
ATOM 853 C C . LYS A 1 107 ? 14.080 1.559 -3.350 1.00 97.75 107 LYS A C 1
ATOM 855 O O . LYS A 1 107 ? 13.815 1.084 -2.248 1.00 97.75 107 LYS A O 1
ATOM 860 N N . ALA A 1 108 ? 13.360 2.544 -3.887 1.00 98.06 108 ALA A N 1
ATOM 861 C CA . ALA A 1 108 ? 12.183 3.111 -3.232 1.00 98.06 108 ALA A CA 1
ATOM 862 C C . ALA A 1 108 ? 11.034 2.093 -3.118 1.00 98.06 108 ALA A C 1
ATOM 864 O O . ALA A 1 108 ? 10.343 2.047 -2.098 1.00 98.06 108 ALA A O 1
ATOM 865 N N . HIS A 1 109 ? 10.834 1.269 -4.147 1.00 98.06 109 HIS A N 1
ATOM 866 C CA . HIS A 1 109 ? 9.849 0.194 -4.142 1.00 98.06 109 HIS A CA 1
ATOM 867 C C . HIS A 1 109 ? 10.228 -0.879 -3.115 1.00 98.06 109 HIS A C 1
ATOM 869 O O . HIS A 1 109 ? 9.430 -1.176 -2.240 1.00 98.06 109 HIS A O 1
ATOM 875 N N . GLU A 1 110 ? 11.467 -1.373 -3.113 1.00 97.81 110 GLU A N 1
ATOM 876 C CA . GLU A 1 110 ? 11.938 -2.361 -2.129 1.00 97.81 110 GLU A CA 1
ATOM 877 C C . GLU A 1 110 ? 11.835 -1.858 -0.685 1.00 97.81 110 GLU A C 1
ATOM 879 O O . GLU A 1 110 ? 11.309 -2.547 0.191 1.00 97.81 110 GLU A O 1
ATOM 884 N N . PHE A 1 111 ? 12.293 -0.630 -0.429 1.00 98.31 111 PHE A N 1
ATOM 885 C CA . PHE A 1 111 ? 12.196 -0.024 0.895 1.00 98.31 111 PHE A CA 1
ATOM 886 C C . PHE A 1 111 ? 10.737 0.112 1.344 1.00 98.31 111 PHE A C 1
ATOM 888 O O . PHE A 1 111 ? 10.386 -0.265 2.464 1.00 98.31 111 PHE A O 1
ATOM 895 N N . GLY A 1 112 ? 9.872 0.626 0.469 1.00 98.06 112 GLY A N 1
ATOM 896 C CA . GLY A 1 112 ? 8.464 0.794 0.796 1.00 98.06 112 GLY A CA 1
ATOM 897 C C . GLY A 1 112 ? 7.702 -0.530 0.895 1.00 98.06 112 GLY A C 1
ATOM 898 O O . GLY A 1 112 ? 6.775 -0.605 1.695 1.00 98.06 112 GLY A O 1
ATOM 899 N N . ALA A 1 113 ? 8.114 -1.586 0.190 1.00 97.56 113 ALA A N 1
ATOM 900 C CA . ALA A 1 113 ? 7.572 -2.932 0.356 1.00 97.56 113 ALA A CA 1
ATOM 901 C C . ALA A 1 113 ? 7.884 -3.481 1.756 1.00 97.56 113 ALA A C 1
ATOM 903 O O . ALA A 1 113 ? 6.980 -3.947 2.449 1.00 97.56 113 ALA A O 1
ATOM 904 N N . ASN A 1 114 ? 9.128 -3.341 2.224 1.00 98.25 114 ASN A N 1
ATOM 905 C CA . ASN A 1 114 ? 9.512 -3.726 3.587 1.00 98.25 114 ASN A CA 1
ATOM 906 C C . ASN A 1 114 ? 8.730 -2.933 4.648 1.00 98.25 114 ASN A C 1
ATOM 908 O O . ASN A 1 114 ? 8.229 -3.509 5.616 1.00 98.25 114 ASN A O 1
ATOM 912 N N . ALA A 1 115 ? 8.570 -1.622 4.446 1.00 98.19 115 ALA A N 1
ATOM 913 C CA . ALA A 1 115 ? 7.758 -0.784 5.324 1.00 98.19 115 ALA A CA 1
ATOM 914 C C . ALA A 1 115 ? 6.277 -1.203 5.313 1.00 98.19 115 ALA A C 1
ATOM 916 O O . ALA A 1 115 ? 5.650 -1.284 6.369 1.00 98.19 115 ALA A O 1
ATOM 917 N N . LEU A 1 116 ? 5.724 -1.521 4.139 1.00 97.81 116 LEU A N 1
ATOM 918 C CA . LEU A 1 116 ? 4.344 -1.974 3.989 1.00 97.81 116 LEU A CA 1
ATOM 919 C C . LEU A 1 116 ? 4.122 -3.298 4.730 1.00 97.81 116 LEU A C 1
ATOM 921 O O . LEU A 1 116 ? 3.158 -3.404 5.484 1.00 97.81 116 LEU A O 1
ATOM 925 N N . PHE A 1 117 ? 5.033 -4.269 4.602 1.00 97.88 117 PHE A N 1
ATOM 926 C CA . PHE A 1 117 ? 4.975 -5.518 5.369 1.00 97.88 117 PHE A CA 1
ATOM 927 C C . PHE A 1 117 ? 4.999 -5.276 6.881 1.00 97.88 117 PHE A C 1
ATOM 929 O O . PHE A 1 117 ? 4.211 -5.886 7.606 1.00 97.88 117 PHE A O 1
ATOM 936 N N . ALA A 1 118 ? 5.841 -4.357 7.363 1.00 98.19 118 ALA A N 1
ATOM 937 C CA . ALA A 1 118 ? 5.889 -4.005 8.780 1.00 98.19 118 ALA A CA 1
ATOM 938 C C . ALA A 1 118 ? 4.561 -3.403 9.276 1.00 98.19 118 ALA A C 1
ATOM 940 O O . ALA A 1 118 ? 4.045 -3.824 10.314 1.00 98.19 118 ALA A O 1
ATOM 941 N N . LEU A 1 119 ? 3.968 -2.469 8.524 1.00 98.19 119 LEU A N 1
ATOM 942 C CA . LEU A 1 119 ? 2.678 -1.860 8.874 1.00 98.19 119 LEU A CA 1
ATOM 943 C C . LEU A 1 119 ? 1.512 -2.852 8.781 1.00 98.19 119 LEU A C 1
ATOM 945 O O . LEU A 1 119 ? 0.603 -2.810 9.608 1.00 98.19 119 LEU A O 1
ATOM 949 N N . ILE A 1 120 ? 1.530 -3.770 7.809 1.00 97.88 120 ILE A N 1
ATOM 950 C CA . ILE A 1 120 ? 0.541 -4.854 7.717 1.00 97.88 120 ILE A CA 1
ATOM 951 C C . ILE A 1 120 ? 0.651 -5.760 8.946 1.00 97.88 120 ILE A C 1
ATOM 953 O O . ILE A 1 120 ? -0.366 -6.086 9.557 1.00 97.88 120 ILE A O 1
ATOM 957 N N . GLY A 1 121 ? 1.872 -6.126 9.345 1.00 98.00 121 GLY A N 1
ATOM 958 C CA . GLY A 1 121 ? 2.119 -6.911 10.552 1.00 98.00 121 GLY A CA 1
ATOM 959 C C . GLY A 1 121 ? 1.610 -6.209 11.811 1.00 98.00 121 GLY A C 1
ATOM 960 O O . GLY A 1 121 ? 0.895 -6.818 12.607 1.00 98.00 121 GLY A O 1
ATOM 961 N N . LEU A 1 122 ? 1.901 -4.913 11.958 1.00 97.12 122 LEU A N 1
ATOM 962 C CA . LEU A 1 122 ? 1.397 -4.097 13.063 1.00 97.12 122 LEU A CA 1
ATOM 963 C C . LEU A 1 122 ? -0.137 -4.022 13.060 1.00 97.12 122 LEU A C 1
ATOM 965 O O . LEU A 1 122 ? -0.759 -4.208 14.103 1.00 97.12 122 LEU A O 1
ATOM 969 N N . HIS A 1 123 ? -0.750 -3.801 11.897 1.00 95.81 123 HIS A N 1
ATOM 970 C CA . HIS A 1 123 ? -2.201 -3.745 11.734 1.00 95.81 123 HIS A CA 1
ATOM 971 C C . HIS A 1 123 ? -2.881 -5.057 12.131 1.00 95.81 123 HIS A C 1
ATOM 973 O O . HIS A 1 123 ? -3.789 -5.061 12.962 1.00 95.81 123 HIS A O 1
ATOM 979 N N . ALA A 1 124 ? -2.426 -6.175 11.561 1.00 95.88 124 ALA A N 1
ATOM 980 C CA . ALA A 1 124 ? -2.975 -7.495 11.840 1.00 95.88 124 ALA A CA 1
ATOM 981 C C . ALA A 1 124 ? -2.753 -7.888 13.308 1.00 95.88 124 ALA A C 1
ATOM 983 O O . ALA A 1 124 ? -3.676 -8.367 13.968 1.00 95.88 124 ALA A O 1
ATOM 984 N N . GLY A 1 125 ? -1.558 -7.621 13.844 1.00 95.81 125 GLY A N 1
ATOM 985 C CA . GLY A 1 125 ? -1.229 -7.847 15.249 1.00 95.81 125 GLY A CA 1
ATOM 986 C C . GLY A 1 125 ? -2.125 -7.043 16.192 1.00 95.81 125 GLY A C 1
ATOM 987 O O . GLY A 1 125 ? -2.670 -7.603 17.142 1.00 95.81 125 GLY A O 1
ATOM 988 N N . ALA A 1 126 ? -2.355 -5.761 15.899 1.00 92.56 126 ALA A N 1
ATOM 989 C CA . ALA A 1 126 ? -3.276 -4.925 16.660 1.00 92.56 126 ALA A CA 1
ATOM 990 C C . ALA A 1 126 ? -4.712 -5.462 16.579 1.00 92.56 126 ALA A C 1
ATOM 992 O O . ALA A 1 126 ? -5.355 -5.643 17.610 1.00 92.56 126 ALA A O 1
ATOM 993 N N . ALA A 1 127 ? -5.210 -5.793 15.386 1.00 90.94 127 ALA A N 1
ATOM 994 C CA . ALA A 1 127 ? -6.557 -6.334 15.216 1.00 90.94 127 ALA A CA 1
ATOM 995 C C . ALA A 1 127 ? -6.770 -7.633 16.019 1.00 90.94 127 ALA A C 1
ATOM 997 O O . ALA A 1 127 ? -7.810 -7.811 16.662 1.00 90.94 127 ALA A O 1
ATOM 998 N N . LEU A 1 128 ? -5.764 -8.513 16.053 1.00 93.31 128 LEU A N 1
ATOM 999 C CA . LEU A 1 128 ? -5.774 -9.724 16.875 1.00 93.31 128 LEU A CA 1
ATOM 1000 C C . LEU A 1 128 ? -5.697 -9.414 18.373 1.00 93.31 128 LEU A C 1
ATOM 1002 O O . LEU A 1 128 ? -6.452 -10.002 19.145 1.00 93.31 128 LEU A O 1
ATOM 1006 N N . PHE A 1 129 ? -4.852 -8.473 18.796 1.00 92.12 129 PHE A N 1
ATOM 1007 C CA . PHE A 1 129 ? -4.771 -8.020 20.188 1.00 92.12 129 PHE A CA 1
ATOM 1008 C C . PHE A 1 129 ? -6.125 -7.486 20.680 1.00 92.12 129 PHE A C 1
ATOM 1010 O O . PHE A 1 129 ? -6.633 -7.912 21.722 1.00 92.12 129 PHE A O 1
ATOM 1017 N N . HIS A 1 130 ? -6.764 -6.633 19.878 1.00 90.44 130 HIS A N 1
ATOM 1018 C CA . HIS A 1 130 ? -8.098 -6.104 20.148 1.00 90.44 130 HIS A CA 1
ATOM 1019 C C . HIS A 1 130 ? -9.158 -7.210 20.207 1.00 90.44 130 HIS A C 1
ATOM 1021 O O . HIS A 1 130 ? -10.031 -7.195 21.072 1.00 90.44 130 HIS A O 1
ATOM 1027 N N . ARG A 1 131 ? -9.067 -8.231 19.347 1.00 89.00 131 ARG A N 1
ATOM 1028 C CA . ARG A 1 131 ? -10.024 -9.345 19.339 1.00 89.00 131 ARG A CA 1
ATOM 1029 C C . ARG A 1 131 ? -9.852 -10.310 20.510 1.00 89.00 131 ARG A C 1
ATOM 1031 O O . ARG A 1 131 ? -10.857 -10.736 21.079 1.00 89.00 131 ARG A O 1
ATOM 1038 N N . LEU A 1 132 ? -8.622 -10.716 20.805 1.00 92.88 132 LEU A N 1
ATOM 1039 C CA . LEU A 1 132 ? -8.327 -11.832 21.707 1.00 92.88 132 LEU A CA 1
ATOM 1040 C C . LEU A 1 132 ? -8.198 -11.378 23.163 1.00 92.88 132 LEU A C 1
ATOM 1042 O O . LEU A 1 132 ? -8.703 -12.066 24.054 1.00 92.88 132 LEU A O 1
ATOM 1046 N N . ILE A 1 133 ? -7.562 -10.223 23.385 1.00 91.38 133 ILE A N 1
ATOM 1047 C CA . ILE A 1 133 ? -7.230 -9.707 24.718 1.00 91.38 133 ILE A CA 1
ATOM 1048 C C . ILE A 1 133 ? -8.251 -8.658 25.153 1.00 91.38 133 ILE A C 1
ATOM 1050 O O . ILE A 1 133 ? -8.935 -8.868 26.150 1.00 91.38 133 ILE A O 1
ATOM 1054 N N . LEU A 1 134 ? -8.403 -7.563 24.398 1.00 87.62 134 LEU A N 1
ATOM 1055 C CA . LEU A 1 134 ? -9.306 -6.469 24.794 1.00 87.62 134 LEU A CA 1
ATOM 1056 C C . LEU A 1 134 ? -10.787 -6.802 24.580 1.00 87.62 134 LEU A C 1
ATOM 1058 O O . LEU A 1 134 ? -11.636 -6.329 25.328 1.00 87.62 134 LEU A O 1
ATOM 1062 N N . ARG A 1 135 ? -11.097 -7.634 23.579 1.00 86.25 135 ARG A N 1
ATOM 1063 C CA . ARG A 1 135 ? -12.455 -8.074 23.212 1.00 86.25 135 ARG A CA 1
ATOM 1064 C C . ARG A 1 135 ? -13.437 -6.914 22.997 1.00 86.25 135 ARG A C 1
ATOM 1066 O O . ARG A 1 135 ? -14.634 -7.064 23.215 1.00 86.25 135 ARG A O 1
ATOM 1073 N N . ASP A 1 136 ? -12.943 -5.785 22.503 1.00 81.81 136 ASP A N 1
ATOM 1074 C CA . ASP A 1 136 ? -13.671 -4.512 22.372 1.00 81.81 136 ASP A CA 1
ATOM 1075 C C . ASP A 1 136 ? -14.481 -4.367 21.070 1.00 81.81 136 ASP A C 1
ATOM 1077 O O . ASP A 1 136 ? -15.092 -3.333 20.800 1.00 81.81 136 ASP A O 1
ATOM 1081 N N . GLY A 1 137 ? -14.503 -5.411 20.242 1.00 81.38 137 GLY A N 1
ATOM 1082 C CA . GLY A 1 137 ? -15.303 -5.435 19.024 1.00 81.38 137 GLY A CA 1
ATOM 1083 C C . GLY A 1 137 ? -14.671 -4.729 17.819 1.00 81.38 137 GLY A C 1
ATOM 1084 O O . GLY A 1 137 ? -15.345 -4.607 16.796 1.00 81.38 137 GLY A O 1
ATOM 1085 N N . VAL A 1 138 ? -13.414 -4.267 17.890 1.00 85.69 138 VAL A N 1
ATOM 1086 C CA . VAL A 1 138 ? -12.757 -3.552 16.774 1.00 85.69 138 VAL A CA 1
ATOM 1087 C C . VAL A 1 138 ? -12.690 -4.406 15.506 1.00 85.69 138 VAL A C 1
ATOM 1089 O O . VAL A 1 138 ? -13.081 -3.936 14.439 1.00 85.69 138 VAL A O 1
ATOM 1092 N N . LEU A 1 139 ? -12.282 -5.676 15.609 1.00 84.31 139 LEU A N 1
ATOM 1093 C CA . LEU A 1 139 ? -12.201 -6.575 14.450 1.00 84.31 139 LEU A CA 1
ATOM 1094 C C . LEU A 1 139 ? -13.574 -6.786 13.788 1.00 84.31 139 LEU A C 1
ATOM 1096 O O . LEU A 1 139 ? -13.679 -6.856 12.569 1.00 84.31 139 LEU A O 1
ATOM 1100 N N . GLN A 1 140 ? -14.645 -6.842 14.579 1.00 84.31 140 GLN A N 1
ATOM 1101 C CA . GLN A 1 140 ? -16.008 -7.024 14.087 1.00 84.31 140 GLN A CA 1
ATOM 1102 C C . GLN A 1 140 ? -16.471 -5.861 13.212 1.00 84.31 140 GLN A C 1
ATOM 1104 O O . GLN A 1 140 ? -17.261 -6.084 12.303 1.00 84.31 140 GLN A O 1
ATOM 1109 N N . ARG A 1 141 ? -15.961 -4.647 13.447 1.00 82.00 141 ARG A N 1
ATOM 1110 C CA . ARG A 1 141 ? -16.259 -3.466 12.622 1.00 82.00 141 ARG A CA 1
ATOM 1111 C C . ARG A 1 141 ? -15.574 -3.510 11.251 1.00 82.00 141 ARG A C 1
ATOM 1113 O O . ARG A 1 141 ? -15.936 -2.730 10.380 1.00 82.00 141 ARG A O 1
ATOM 1120 N N . MET A 1 142 ? -14.598 -4.402 11.060 1.00 84.25 142 MET A N 1
ATOM 1121 C CA . MET A 1 142 ? -13.922 -4.625 9.775 1.00 84.25 142 MET A CA 1
ATOM 1122 C C . MET A 1 142 ? -14.573 -5.742 8.949 1.00 84.25 142 MET A C 1
ATOM 1124 O O . MET A 1 142 ? -14.241 -5.907 7.777 1.00 84.25 142 MET A O 1
ATOM 1128 N N . LEU A 1 143 ? -15.483 -6.524 9.540 1.00 84.00 143 LEU A N 1
ATOM 1129 C CA . LEU A 1 143 ? -16.139 -7.631 8.854 1.00 84.00 143 LEU A CA 1
ATOM 1130 C C . LEU A 1 143 ? -17.375 -7.140 8.089 1.00 84.00 143 LEU A C 1
ATOM 1132 O O . LEU A 1 143 ? -18.182 -6.400 8.652 1.00 84.00 143 LEU A O 1
ATOM 1136 N N . PRO A 1 144 ? -17.600 -7.618 6.852 1.00 74.06 144 PRO A N 1
ATOM 1137 C CA . PRO A 1 144 ? -18.752 -7.209 6.047 1.00 74.06 144 PRO A CA 1
ATOM 1138 C C . PRO A 1 144 ? -20.097 -7.648 6.647 1.00 74.06 144 PRO A C 1
ATOM 1140 O O . PRO A 1 144 ? -21.126 -7.069 6.322 1.00 74.06 144 PRO A O 1
ATOM 1143 N N . TRP A 1 145 ? -20.097 -8.662 7.522 1.00 69.19 145 TRP A N 1
ATOM 1144 C CA . TRP A 1 145 ? -21.316 -9.290 8.044 1.00 69.19 145 TRP A CA 1
ATOM 1145 C C . TRP A 1 145 ? -21.733 -8.818 9.445 1.00 69.19 145 TRP A C 1
ATOM 1147 O O . TRP A 1 145 ? -22.803 -9.189 9.919 1.00 69.19 145 TRP A O 1
ATOM 1157 N N . ASN A 1 146 ? -20.916 -7.997 10.118 1.00 55.94 146 ASN A N 1
ATOM 1158 C CA . ASN A 1 146 ? -21.201 -7.526 11.474 1.00 55.94 146 ASN A CA 1
ATOM 1159 C C . ASN A 1 146 ? -21.650 -6.064 11.477 1.00 55.94 146 ASN A C 1
ATOM 1161 O O . ASN A 1 146 ? -20.984 -5.163 11.987 1.00 55.94 146 ASN A O 1
ATOM 1165 N N . SER A 1 147 ? -22.864 -5.851 10.980 1.00 50.22 147 SER A N 1
ATOM 1166 C CA . SER A 1 147 ? -23.700 -4.763 11.468 1.00 50.22 147 SER A CA 1
ATOM 1167 C C . SER A 1 147 ? -24.060 -5.095 12.918 1.00 50.22 147 SER A C 1
ATOM 1169 O O . SER A 1 147 ? -25.048 -5.777 13.177 1.00 50.22 147 SER A O 1
ATOM 1171 N N . GLN A 1 148 ? -23.269 -4.634 13.895 1.00 49.00 148 GLN A N 1
ATOM 1172 C CA . GLN A 1 148 ? -23.915 -4.306 15.164 1.00 49.00 148 GLN A CA 1
ATOM 1173 C C . GLN A 1 148 ? -25.012 -3.330 14.784 1.00 49.00 148 GLN A C 1
ATOM 1175 O O . GLN A 1 148 ? -24.725 -2.291 14.187 1.00 49.00 148 GLN A O 1
ATOM 1180 N N . ALA A 1 149 ? -26.243 -3.793 14.976 1.00 43.47 149 ALA A N 1
ATOM 1181 C CA . ALA A 1 149 ? -27.455 -3.131 14.579 1.00 43.47 149 ALA A CA 1
ATOM 1182 C C . ALA A 1 149 ? -27.280 -1.621 14.749 1.00 43.47 149 ALA A C 1
ATOM 1184 O O . ALA A 1 149 ? -26.969 -1.143 15.843 1.00 43.47 149 ALA A O 1
ATOM 1185 N N . VAL A 1 150 ? -27.514 -0.870 13.666 1.00 45.81 150 VAL A N 1
ATOM 1186 C CA . VAL A 1 150 ? -28.159 0.434 13.824 1.00 45.81 150 VAL A CA 1
ATOM 1187 C C . VAL A 1 150 ? -29.187 0.214 14.919 1.00 45.81 150 VAL A C 1
ATOM 1189 O O . VAL A 1 150 ? -29.992 -0.708 14.786 1.00 45.81 150 VAL A O 1
ATOM 1192 N N . GLY A 1 151 ? -29.079 0.950 16.022 1.00 42.28 151 GLY A N 1
ATOM 1193 C CA . GLY A 1 151 ? -30.063 0.922 17.090 1.00 42.28 151 GLY A CA 1
ATOM 1194 C C . GLY A 1 151 ? -31.413 1.351 16.529 1.00 42.28 151 GLY A C 1
ATOM 1195 O O . GLY A 1 151 ? -31.839 2.483 16.708 1.00 42.28 151 GLY A O 1
ATOM 1196 N N . VAL A 1 152 ? -32.079 0.458 15.807 1.00 48.59 152 VAL A N 1
ATOM 1197 C CA . VAL A 1 152 ? -33.509 0.483 15.598 1.00 48.59 152 VAL A CA 1
ATOM 1198 C C . VAL A 1 152 ? -34.024 -0.016 16.927 1.00 48.59 152 VAL A C 1
ATOM 1200 O O . VAL A 1 152 ? -33.915 -1.199 17.247 1.00 48.59 152 VAL A O 1
ATOM 1203 N N . GLY A 1 153 ? -34.409 0.959 17.747 1.00 42.53 153 GLY A N 1
ATOM 1204 C CA . GLY A 1 153 ? -34.815 0.764 19.122 1.00 42.53 153 GLY A CA 1
ATOM 1205 C C . GLY A 1 153 ? -35.724 -0.445 19.283 1.00 42.53 153 GLY A C 1
ATOM 1206 O O . GLY A 1 153 ? -36.651 -0.669 18.502 1.00 42.53 153 GLY A O 1
ATOM 1207 N N . GLU A 1 154 ? -35.445 -1.197 20.341 1.00 40.03 154 GLU A N 1
ATOM 1208 C CA . GLU A 1 154 ? -36.424 -2.067 20.973 1.00 40.03 154 GLU A CA 1
ATOM 1209 C C . GLU A 1 154 ? -37.796 -1.360 21.040 1.00 40.03 154 GLU A C 1
ATOM 1211 O O . GLU A 1 154 ? -37.880 -0.143 21.259 1.00 40.03 154 GLU A O 1
ATOM 1216 N N . PRO A 1 155 ? -38.880 -2.107 20.792 1.00 44.59 155 PRO A N 1
ATOM 1217 C CA . PRO A 1 155 ? -40.176 -1.557 20.452 1.00 44.59 155 PRO A CA 1
ATOM 1218 C C . PRO A 1 155 ? -40.757 -0.820 21.656 1.00 44.59 155 PRO A C 1
ATOM 1220 O O . PRO A 1 155 ? -40.884 -1.389 22.741 1.00 44.59 155 PRO A O 1
ATOM 1223 N N . ILE A 1 156 ? -41.226 0.416 21.460 1.00 54.28 156 ILE A N 1
ATOM 1224 C CA . ILE A 1 156 ? -42.143 1.049 22.415 1.00 54.28 156 ILE A CA 1
ATOM 1225 C C . ILE A 1 156 ? -43.482 0.305 22.326 1.00 54.28 156 ILE A C 1
ATOM 1227 O O . ILE A 1 156 ? -44.450 0.746 21.708 1.00 54.28 156 ILE A O 1
ATOM 1231 N N . ARG A 1 157 ? -43.542 -0.870 22.954 1.00 50.19 157 ARG A N 1
ATOM 1232 C CA . ARG A 1 157 ? -44.776 -1.570 23.279 1.00 50.19 157 ARG A CA 1
ATOM 1233 C C . ARG A 1 157 ? -45.422 -0.818 24.443 1.00 50.19 157 ARG A C 1
ATOM 1235 O O . ARG A 1 157 ? -45.170 -1.092 25.608 1.00 50.19 157 ARG A O 1
ATOM 1242 N N . GLY A 1 158 ? -46.23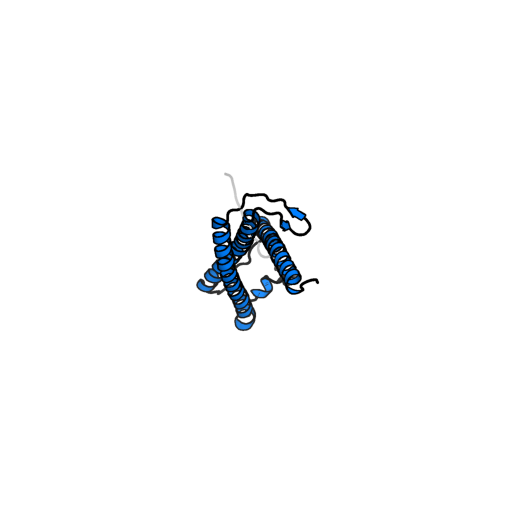8 0.167 24.078 1.00 50.50 158 GLY A N 1
ATOM 1243 C CA . GLY A 1 158 ? -47.437 0.583 24.804 1.00 50.50 158 GLY A CA 1
ATOM 1244 C C . GLY A 1 158 ? -47.269 1.050 26.251 1.00 50.50 158 GLY A C 1
ATOM 1245 O O . GLY A 1 158 ? -47.621 0.329 27.180 1.00 50.50 158 GLY A O 1
ATOM 1246 N N . ARG A 1 159 ? -46.934 2.331 26.448 1.00 49.53 159 ARG A N 1
ATOM 1247 C CA . ARG A 1 159 ? -47.577 3.117 27.516 1.00 49.53 159 ARG A CA 1
ATOM 1248 C C . ARG A 1 159 ? -48.679 3.958 26.886 1.00 49.53 159 ARG A C 1
ATOM 1250 O O . ARG A 1 159 ? -48.409 4.980 26.266 1.00 49.53 159 ARG A O 1
ATOM 1257 N N . LEU A 1 160 ? -49.916 3.490 27.022 1.00 55.03 160 LEU A N 1
ATOM 1258 C CA . LEU A 1 160 ? -51.113 4.263 26.692 1.00 55.03 160 LEU A CA 1
ATOM 1259 C C . LEU A 1 160 ? -51.159 5.550 27.541 1.00 55.03 160 LEU A C 1
ATOM 1261 O O . LEU A 1 160 ? -50.925 5.471 28.750 1.00 55.03 160 LEU A O 1
ATOM 1265 N N . PRO A 1 161 ? -51.528 6.714 26.976 1.00 52.97 161 PRO A N 1
ATOM 1266 C CA . PRO A 1 161 ? -51.856 7.898 27.754 1.00 52.97 161 PRO A CA 1
ATOM 1267 C C . PRO A 1 161 ? -53.381 8.022 27.894 1.00 52.97 161 PRO A C 1
ATOM 1269 O O . PRO A 1 161 ? -54.039 8.603 27.041 1.00 52.97 161 PRO A O 1
ATOM 1272 N N . VAL A 1 162 ? -53.975 7.480 28.960 1.00 51.22 162 VAL A N 1
ATOM 1273 C CA . VAL A 1 162 ? -55.414 7.629 29.287 1.00 51.22 162 VAL A CA 1
ATOM 1274 C C . VAL A 1 162 ? -55.543 7.440 30.808 1.00 51.22 162 VAL A C 1
ATOM 1276 O O . VAL A 1 162 ? -55.069 6.438 31.318 1.00 51.22 162 VAL A O 1
ATOM 1279 N N . ARG A 1 163 ? -56.136 8.280 31.663 1.00 45.12 163 ARG A N 1
ATOM 1280 C CA . ARG A 1 163 ? -56.845 9.567 31.594 1.00 45.12 163 ARG A CA 1
ATOM 1281 C C . ARG A 1 163 ? -56.958 10.036 33.054 1.00 45.12 163 ARG A C 1
ATOM 1283 O O . ARG A 1 163 ? -57.550 9.333 33.870 1.00 45.12 163 ARG A O 1
ATOM 1290 N N . ARG A 1 164 ? -56.394 11.191 33.427 1.00 52.06 164 ARG A N 1
ATOM 1291 C CA . ARG A 1 164 ? -56.537 11.723 34.796 1.00 52.06 164 ARG A CA 1
ATOM 1292 C C . ARG A 1 164 ? -57.902 12.406 34.913 1.00 52.06 164 ARG A C 1
ATOM 1294 O O . ARG A 1 164 ? -58.097 13.497 34.388 1.00 52.06 164 ARG A O 1
ATOM 1301 N N . ASN A 1 165 ? -58.855 11.739 35.558 1.00 40.38 165 ASN A N 1
ATOM 1302 C CA . ASN A 1 165 ? -60.167 12.300 35.865 1.00 40.38 165 ASN A CA 1
ATOM 1303 C C . ASN A 1 165 ? -60.025 13.394 36.942 1.00 40.38 165 ASN A C 1
ATOM 1305 O O . ASN A 1 165 ? -59.649 13.095 38.073 1.00 40.38 165 ASN A O 1
ATOM 1309 N N . LYS A 1 166 ? -60.313 14.654 36.598 1.00 45.22 166 LYS A N 1
ATOM 1310 C CA . LYS A 1 166 ? -60.581 15.720 37.571 1.00 45.22 166 LYS A CA 1
ATOM 1311 C C . LYS A 1 166 ? -62.079 15.994 37.567 1.00 45.22 166 LYS A C 1
ATOM 1313 O O . LYS A 1 166 ? -62.558 16.863 36.847 1.00 45.22 166 LYS A O 1
ATOM 1318 N N . THR A 1 167 ? -62.808 15.256 38.392 1.00 47.12 167 THR A N 1
ATOM 1319 C CA . THR A 1 167 ? -64.147 15.645 38.823 1.00 47.12 167 THR A CA 1
ATOM 1320 C C . THR A 1 167 ? -64.050 16.424 40.128 1.00 47.12 167 THR A C 1
ATOM 1322 O O . THR A 1 167 ? -63.673 15.880 41.159 1.00 47.12 167 THR A O 1
ATOM 1325 N N . ASN A 1 168 ? -64.447 17.690 40.019 1.00 39.78 168 ASN A N 1
ATOM 1326 C CA . ASN A 1 168 ? -65.282 18.427 40.961 1.00 39.78 168 ASN A CA 1
ATOM 1327 C C . ASN A 1 168 ? -64.707 18.795 42.340 1.00 39.78 168 ASN A C 1
ATOM 1329 O O . ASN A 1 168 ? -64.657 17.973 43.251 1.00 39.78 168 ASN A O 1
ATOM 1333 N N . SER A 1 169 ? -64.403 20.086 42.518 1.00 47.06 169 SER A N 1
ATOM 1334 C CA . SER A 1 169 ? -64.647 20.804 43.776 1.00 47.06 169 SER A CA 1
ATOM 1335 C C . SER A 1 169 ? -64.515 22.323 43.595 1.00 47.06 169 SER A C 1
ATOM 1337 O O . SER A 1 169 ? -63.442 22.800 43.237 1.00 47.06 169 SER A O 1
ATOM 1339 N N . ARG A 1 170 ? -65.593 23.028 43.982 1.00 49.03 170 ARG A N 1
ATOM 1340 C CA . ARG A 1 170 ? -65.711 24.455 44.375 1.00 49.03 170 ARG A CA 1
ATOM 1341 C C . ARG A 1 170 ? -65.884 25.451 43.220 1.00 49.03 170 ARG A C 1
ATOM 1343 O O . ARG A 1 170 ? -64.982 25.649 42.425 1.00 49.03 170 ARG A O 1
ATOM 1350 N N . SER A 1 171 ? -67.076 26.003 42.969 1.00 51.03 171 SER A N 1
ATOM 1351 C CA . SER A 1 171 ? -67.821 27.006 43.760 1.00 51.03 171 SER A CA 1
ATOM 1352 C C . SER A 1 171 ? -66.964 28.207 44.172 1.00 51.03 171 SER A C 1
ATOM 1354 O O . SER A 1 171 ? -66.115 28.049 45.044 1.00 51.03 171 SER A O 1
ATOM 1356 N N . VAL A 1 172 ? -67.240 29.380 43.587 1.00 55.31 172 VAL A N 1
ATOM 1357 C CA . VAL A 1 172 ? -67.409 30.705 44.234 1.00 55.31 172 VAL A CA 1
ATOM 1358 C C . VAL A 1 172 ? -67.251 31.801 43.164 1.00 55.31 172 VAL A C 1
ATOM 1360 O O . VAL A 1 172 ? -66.179 32.019 42.621 1.00 55.31 172 VAL A O 1
ATOM 1363 N N . LEU A 1 173 ? -68.405 32.376 42.816 1.00 46.19 173 LEU A N 1
ATOM 1364 C CA . LEU A 1 173 ? -68.757 33.795 42.666 1.00 46.19 173 LEU A CA 1
ATOM 1365 C C . LEU A 1 173 ? -67.670 34.863 42.420 1.00 46.19 173 LEU A C 1
ATOM 1367 O O . LEU A 1 173 ? -66.624 34.869 43.055 1.00 46.19 173 LEU A O 1
ATOM 1371 N N . ALA A 1 174 ? -68.135 35.896 41.695 1.00 46.31 174 ALA A N 1
ATOM 1372 C CA . ALA A 1 174 ? -67.714 37.303 41.747 1.00 46.31 174 ALA A CA 1
ATOM 1373 C C . ALA A 1 174 ? -66.415 37.653 40.995 1.00 46.31 174 ALA A C 1
ATOM 1375 O O . ALA A 1 174 ? -65.463 36.897 40.997 1.00 46.31 174 ALA A O 1
ATOM 1376 N N . HIS A 1 175 ? -66.237 38.812 40.367 1.00 44.00 175 HIS A N 1
ATOM 1377 C CA . HIS A 1 175 ? -67.063 39.960 39.991 1.00 44.00 175 HIS A CA 1
ATOM 1378 C C . HIS A 1 175 ? -66.089 40.907 39.262 1.00 44.00 175 HIS A C 1
ATOM 1380 O O . HIS A 1 175 ? -64.926 40.984 39.643 1.00 44.00 175 HIS A O 1
ATOM 1386 N N . GLY A 1 176 ? -66.578 41.688 38.299 1.00 42.19 176 GLY A N 1
ATOM 1387 C CA . GLY A 1 176 ? -65.989 42.999 38.008 1.00 42.19 176 GLY A CA 1
ATOM 1388 C C . GLY A 1 176 ? -64.992 43.107 36.846 1.00 42.19 176 GLY A C 1
ATOM 1389 O O . GLY A 1 176 ? -63.877 42.627 36.950 1.00 42.19 176 GLY A O 1
ATOM 1390 N N . ARG A 1 177 ? -65.440 43.848 35.811 1.00 47.25 177 ARG A N 1
ATOM 1391 C CA . ARG A 1 177 ? -64.844 45.083 35.224 1.00 47.25 177 ARG A CA 1
ATOM 1392 C C . ARG A 1 177 ? -63.345 45.058 34.855 1.00 47.25 177 ARG A C 1
ATOM 1394 O O . ARG A 1 177 ? -62.532 44.583 35.618 1.00 47.25 177 ARG A O 1
ATOM 1401 N N . ARG A 1 178 ? -62.828 45.729 33.827 1.00 48.31 178 ARG A N 1
ATOM 1402 C CA . ARG A 1 178 ? -63.248 46.572 32.688 1.00 48.31 178 ARG A CA 1
ATOM 1403 C C . ARG A 1 178 ? -61.909 46.901 31.975 1.00 48.31 178 ARG A C 1
ATOM 1405 O O . ARG A 1 178 ? -60.902 46.985 32.665 1.00 48.31 178 ARG A O 1
ATOM 1412 N N . SER A 1 179 ? -61.938 47.097 30.654 1.00 52.25 179 SER A N 1
ATOM 1413 C CA . SER A 1 179 ? -61.076 47.999 29.848 1.00 52.25 179 SER A CA 1
ATOM 1414 C C . SER A 1 179 ? -59.709 48.426 30.418 1.00 52.25 179 SER A C 1
ATOM 1416 O O . SER A 1 179 ? -59.677 49.192 31.380 1.00 52.25 179 SER A O 1
ATOM 1418 N N . PHE A 1 180 ? -58.612 48.080 29.745 1.00 45.31 180 PHE A N 1
ATOM 1419 C CA . PHE A 1 180 ? -57.974 48.883 28.688 1.00 45.31 180 PHE A CA 1
ATOM 1420 C C . PHE A 1 180 ? -57.081 47.975 27.836 1.00 45.31 180 PHE A C 1
ATOM 1422 O O . PHE A 1 180 ? -56.614 46.951 28.383 1.00 45.31 180 PHE A O 1
#

Secondary structure (DSSP, 8-state):
---HHHHHHHHHHHHHHHHHHHHHHHHHHHHHHHHHH--PPPPPTT--HHHHHHHHHHHHHHHHHHHHHHHHHHHHHHTTTS-EEETTEEEPP-S---HHHHHHHHHHHHHHHHHHHHHHHHHHHHHHHIIIII--STGGGGSTT-----------------------------------